Protein AF-A0A371Z0P7-F1 (afdb_monomer_lite)

pLDDT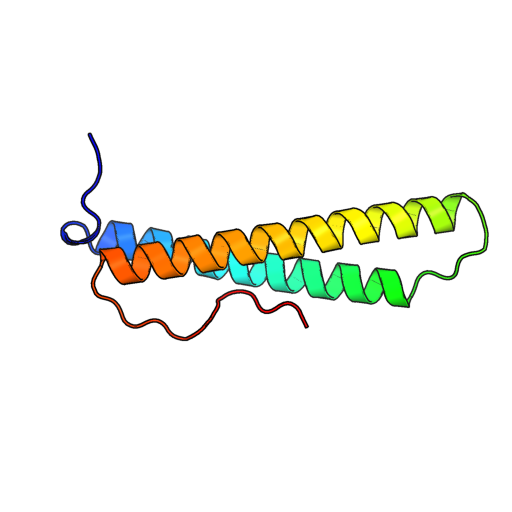: mean 90.89, std 9.19, range [51.44, 97.94]

Foldseek 3Di:
DDDQCLVVVVVLVVLLVVLLVLLVVLQVLLVVLVVLLVPQDPDDPVSVVSNVVSVVSNVVSVVVQVVSQVSNVVSCVSNVHDDPDGSHDRD

Sequence (91 aa):
AGVNLASAPESAAGVISGLEAAGGGLSTAISQTGANLEAIVPGNAASMSTLAQNAQLHSAAVTSGALVNRAYANTITATDGAQDGPLVTAR

Secondary structure (DSSP, 8-state):
----GGG-HHHHHHHHHHHHHHHHHHHHHHHHHHHHHHH----SHHHHHHHHHHHHHHHHHHHHHHHHHHHHHHHHHHTTPPP-S-S----

Structure (mmCIF, N/CA/C/O backbone):
data_AF-A0A371Z0P7-F1
#
_entry.id   AF-A0A371Z0P7-F1
#
loop_
_atom_site.group_PDB
_atom_site.id
_atom_site.type_symbol
_atom_site.label_atom_id
_atom_site.label_alt_id
_atom_site.label_comp_id
_atom_site.label_asym_id
_atom_site.label_entity_id
_atom_site.label_seq_id
_atom_site.pdbx_PDB_ins_code
_atom_site.Cartn_x
_atom_site.Cartn_y
_atom_site.Cartn_z
_atom_site.occupancy
_atom_site.B_iso_or_equiv
_atom_site.auth_seq_id
_atom_site.auth_comp_id
_atom_site.auth_asym_id
_atom_site.auth_atom_id
_atom_site.pdbx_PDB_model_num
ATOM 1 N N . ALA A 1 1 ? -1.215 11.916 -28.327 1.00 51.44 1 ALA A N 1
ATOM 2 C CA . ALA A 1 1 ? -0.315 10.868 -28.849 1.00 51.44 1 ALA A CA 1
ATOM 3 C C . ALA A 1 1 ? 0.053 9.943 -27.696 1.00 51.44 1 ALA A C 1
ATOM 5 O O . ALA A 1 1 ? 0.245 10.452 -26.598 1.00 51.44 1 ALA A O 1
ATOM 6 N N . GLY A 1 2 ? 0.076 8.624 -27.905 1.00 60.66 2 GLY A N 1
ATOM 7 C CA . GLY A 1 2 ? 0.583 7.685 -26.898 1.00 60.66 2 GLY A CA 1
ATOM 8 C C . GLY A 1 2 ? 2.109 7.751 -26.833 1.00 60.66 2 GLY A C 1
ATOM 9 O O . GLY A 1 2 ? 2.752 7.944 -27.863 1.00 60.66 2 GLY A O 1
ATOM 10 N N . VAL A 1 3 ? 2.680 7.632 -25.636 1.00 68.94 3 VAL A N 1
ATOM 11 C CA . VAL A 1 3 ? 4.134 7.584 -25.427 1.00 68.94 3 VAL A CA 1
ATOM 12 C C . VAL A 1 3 ? 4.585 6.133 -25.554 1.00 68.94 3 VAL A C 1
ATOM 14 O O . VAL A 1 3 ? 4.061 5.268 -24.854 1.00 68.94 3 VAL A O 1
ATOM 17 N N . ASN A 1 4 ? 5.543 5.852 -26.437 1.00 76.50 4 ASN A N 1
ATOM 18 C CA . ASN A 1 4 ? 6.192 4.547 -26.471 1.00 76.50 4 ASN A CA 1
ATOM 19 C C . ASN A 1 4 ? 7.333 4.539 -25.441 1.00 76.50 4 ASN A C 1
ATOM 21 O O . ASN A 1 4 ? 8.417 5.061 -25.706 1.00 76.50 4 ASN A O 1
ATOM 25 N N . LEU A 1 5 ? 7.069 3.965 -24.266 1.00 76.50 5 LEU A N 1
ATOM 26 C CA . LEU A 1 5 ? 8.014 3.899 -23.144 1.00 76.50 5 LEU A CA 1
ATOM 27 C C . LEU A 1 5 ? 9.330 3.195 -23.515 1.00 76.50 5 LEU A C 1
ATOM 29 O O . LEU A 1 5 ? 10.381 3.633 -23.057 1.00 76.50 5 LEU A O 1
ATOM 33 N N . ALA A 1 6 ? 9.305 2.206 -24.417 1.00 77.06 6 ALA A N 1
ATOM 34 C CA . ALA A 1 6 ? 10.517 1.546 -24.918 1.00 77.06 6 ALA A CA 1
ATOM 35 C C . ALA A 1 6 ? 11.462 2.508 -25.661 1.00 77.06 6 ALA A C 1
ATOM 37 O O . ALA A 1 6 ? 12.672 2.313 -25.686 1.00 77.06 6 ALA A O 1
ATOM 38 N N . SER A 1 7 ? 10.914 3.567 -26.263 1.00 80.31 7 SER A N 1
ATOM 39 C CA . SER A 1 7 ? 11.685 4.609 -26.955 1.00 80.31 7 SER A CA 1
ATOM 40 C C . SER A 1 7 ? 11.974 5.846 -26.093 1.00 80.31 7 SER A C 1
ATOM 42 O O . SER A 1 7 ? 12.552 6.807 -26.592 1.00 80.31 7 SER A O 1
ATOM 44 N N . ALA A 1 8 ? 11.564 5.841 -24.820 1.00 83.06 8 ALA A N 1
ATOM 45 C CA . ALA A 1 8 ? 11.665 6.978 -23.902 1.00 83.06 8 ALA A CA 1
ATOM 46 C C . ALA A 1 8 ? 12.197 6.536 -22.518 1.00 83.06 8 ALA A C 1
ATOM 48 O O . ALA A 1 8 ? 11.460 6.582 -21.526 1.00 83.06 8 ALA A O 1
ATOM 49 N N . PRO A 1 9 ? 13.474 6.117 -22.431 1.00 79.88 9 PRO A N 1
ATOM 50 C CA . PRO A 1 9 ? 14.038 5.489 -21.232 1.00 79.88 9 PRO A CA 1
ATOM 51 C C . PRO A 1 9 ? 14.003 6.397 -19.995 1.00 79.88 9 PRO A C 1
ATOM 53 O O . PRO A 1 9 ? 13.710 5.931 -18.898 1.00 79.88 9 PRO A O 1
ATOM 56 N N . GLU A 1 10 ? 14.219 7.703 -20.160 1.00 84.19 10 GLU A N 1
ATOM 57 C CA . GLU A 1 10 ? 14.184 8.658 -19.042 1.00 84.19 10 GLU A CA 1
ATOM 58 C C . GLU A 1 10 ? 12.770 8.829 -18.470 1.00 84.19 10 GLU A C 1
ATOM 60 O O . GLU A 1 10 ? 12.580 8.894 -17.255 1.00 84.19 10 GLU A O 1
ATOM 65 N N . SER A 1 11 ? 11.750 8.842 -19.338 1.00 85.00 11 SER A N 1
ATOM 66 C CA . SER A 1 11 ? 10.349 8.899 -18.906 1.00 85.00 11 SER A CA 1
ATOM 67 C C . SER A 1 11 ? 9.942 7.626 -18.169 1.00 85.00 11 SER A C 1
ATOM 69 O O . SER A 1 11 ? 9.255 7.701 -17.153 1.00 85.00 11 SER A O 1
ATOM 71 N N . ALA A 1 12 ? 10.392 6.463 -18.644 1.00 87.38 12 ALA A N 1
ATOM 72 C CA . ALA A 1 12 ? 10.142 5.201 -17.966 1.00 87.38 12 ALA A CA 1
ATOM 73 C C . ALA A 1 12 ? 10.825 5.123 -16.594 1.00 87.38 12 ALA A C 1
ATOM 75 O O . ALA A 1 12 ? 10.188 4.709 -15.628 1.00 87.38 12 ALA A O 1
ATOM 76 N N . ALA A 1 13 ? 12.077 5.577 -16.485 1.00 89.00 13 ALA A N 1
ATOM 77 C CA . ALA A 1 13 ? 12.791 5.638 -15.212 1.00 89.00 13 ALA A CA 1
ATOM 78 C C . ALA A 1 13 ? 12.072 6.543 -14.197 1.00 89.00 13 ALA A C 1
ATOM 80 O O . ALA A 1 13 ? 11.917 6.170 -13.035 1.00 89.00 13 ALA A O 1
ATOM 81 N N . GLY A 1 14 ? 11.559 7.697 -14.639 1.00 91.31 14 GLY A N 1
ATOM 82 C CA . GLY A 1 14 ? 10.759 8.584 -13.792 1.00 91.31 14 GLY A CA 1
ATOM 83 C C . GLY A 1 14 ? 9.455 7.941 -13.309 1.00 91.31 14 GLY A C 1
ATOM 84 O O . GLY A 1 14 ? 9.104 8.065 -12.136 1.00 91.31 14 GLY A O 1
ATOM 85 N N . VAL A 1 15 ? 8.755 7.211 -14.185 1.00 92.25 15 VAL A N 1
ATOM 86 C CA . VAL A 1 15 ? 7.547 6.453 -13.812 1.00 92.25 15 VAL A CA 1
ATOM 87 C C . VAL A 1 15 ? 7.879 5.363 -12.796 1.00 92.25 15 VAL A C 1
ATOM 89 O O . VAL A 1 15 ? 7.185 5.257 -11.788 1.00 92.25 15 VAL A O 1
ATO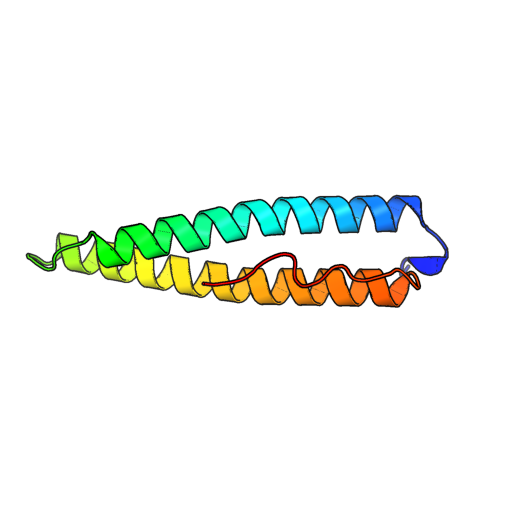M 92 N N . ILE A 1 16 ? 8.947 4.592 -13.023 1.00 92.81 16 ILE A N 1
ATOM 93 C CA . ILE A 1 16 ? 9.414 3.555 -12.094 1.00 92.81 16 ILE A CA 1
ATOM 94 C C . ILE A 1 16 ? 9.706 4.160 -10.720 1.00 92.81 16 ILE A C 1
ATOM 96 O O . ILE A 1 16 ? 9.126 3.711 -9.736 1.00 92.81 16 ILE A O 1
ATOM 100 N N . SER A 1 17 ? 10.499 5.231 -10.658 1.00 93.62 17 SER A N 1
ATOM 101 C CA . SER A 1 17 ? 10.843 5.887 -9.393 1.00 93.62 17 SER A CA 1
ATOM 102 C C . SER A 1 17 ? 9.608 6.421 -8.655 1.00 93.62 17 SER A C 1
ATOM 104 O O . SER A 1 17 ? 9.486 6.282 -7.437 1.00 93.62 17 SER A O 1
ATOM 106 N N . GLY A 1 18 ? 8.636 6.975 -9.388 1.00 95.56 18 GLY A N 1
ATOM 107 C CA . GLY A 1 18 ? 7.360 7.402 -8.815 1.00 95.56 18 GLY A CA 1
ATOM 108 C C . GLY A 1 18 ? 6.540 6.240 -8.244 1.00 95.56 18 GLY A C 1
ATOM 109 O O . GLY A 1 18 ? 5.951 6.371 -7.170 1.00 95.56 18 GLY A O 1
ATOM 110 N N . LEU A 1 19 ? 6.520 5.095 -8.930 1.00 95.56 19 LEU A N 1
ATOM 111 C CA . LEU A 1 19 ? 5.844 3.884 -8.460 1.00 95.56 19 LEU A CA 1
ATOM 112 C C . LEU A 1 19 ? 6.541 3.282 -7.235 1.00 95.56 19 LEU A C 1
ATOM 114 O O . LEU A 1 19 ? 5.848 2.868 -6.310 1.00 95.56 19 LEU A O 1
ATOM 118 N N . GLU A 1 20 ? 7.874 3.278 -7.186 1.00 95.12 20 GLU A N 1
ATOM 119 C CA . GLU A 1 20 ? 8.660 2.844 -6.022 1.00 95.12 20 GLU A CA 1
ATOM 120 C C . GLU A 1 20 ? 8.362 3.710 -4.793 1.00 95.12 20 GLU A C 1
ATOM 122 O O . GLU A 1 20 ? 8.064 3.184 -3.717 1.00 95.12 20 GLU A O 1
ATOM 127 N N . ALA A 1 21 ? 8.347 5.037 -4.955 1.00 96.56 21 ALA A N 1
ATOM 128 C CA . ALA A 1 21 ? 7.998 5.965 -3.881 1.00 96.56 21 ALA A CA 1
ATOM 129 C C . ALA A 1 21 ? 6.551 5.768 -3.396 1.00 96.56 21 ALA A C 1
ATOM 131 O O . ALA A 1 21 ? 6.295 5.719 -2.188 1.00 96.56 21 ALA A O 1
ATOM 132 N N . ALA A 1 22 ? 5.603 5.605 -4.326 1.00 96.62 22 ALA A N 1
ATOM 133 C CA . ALA A 1 22 ? 4.215 5.293 -3.996 1.00 96.62 22 ALA A CA 1
ATOM 134 C C . ALA A 1 22 ? 4.096 3.946 -3.267 1.00 96.62 22 ALA A C 1
ATOM 136 O O . ALA A 1 22 ? 3.351 3.838 -2.292 1.00 96.62 22 ALA A O 1
ATOM 137 N N . GLY A 1 23 ? 4.855 2.938 -3.702 1.00 96.00 23 GLY A N 1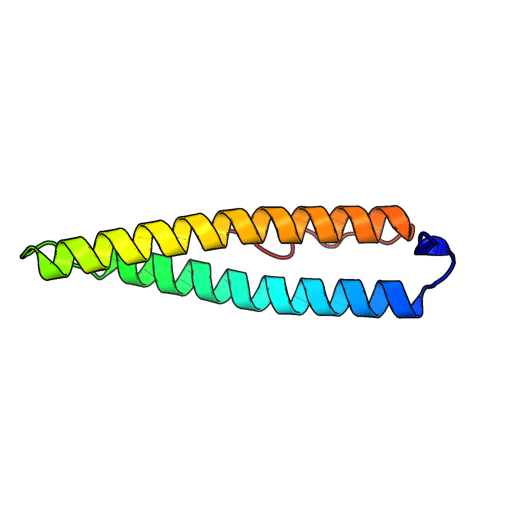
ATOM 138 C CA . GLY A 1 23 ? 4.905 1.623 -3.080 1.00 96.00 23 GLY A CA 1
ATOM 139 C C . GLY A 1 23 ? 5.408 1.681 -1.639 1.00 96.00 23 GLY A C 1
ATOM 140 O O . GLY A 1 23 ? 4.750 1.156 -0.740 1.00 96.00 23 GLY A O 1
ATOM 141 N N . GLY A 1 24 ? 6.500 2.408 -1.390 1.00 95.38 24 GLY A N 1
ATOM 142 C CA . GLY A 1 24 ? 7.009 2.649 -0.038 1.00 95.38 24 GLY A CA 1
ATOM 143 C C . GLY A 1 24 ? 5.964 3.304 0.871 1.00 95.38 24 GLY A C 1
ATOM 144 O O . GLY A 1 24 ? 5.682 2.798 1.957 1.00 95.38 24 GLY A O 1
ATOM 145 N N . GLY A 1 25 ? 5.317 4.376 0.399 1.00 96.44 25 GLY A N 1
ATOM 146 C CA . GLY A 1 25 ? 4.266 5.067 1.154 1.00 96.44 25 GLY A CA 1
ATOM 147 C C . GLY A 1 25 ? 3.048 4.184 1.455 1.00 96.44 25 GLY A C 1
ATOM 148 O O . GLY A 1 25 ? 2.538 4.185 2.577 1.00 96.44 25 GLY A O 1
ATOM 149 N N . LEU A 1 26 ? 2.604 3.380 0.484 1.00 96.81 26 LEU A N 1
ATOM 150 C CA . LEU A 1 26 ? 1.506 2.430 0.673 1.00 96.81 26 LEU A CA 1
ATOM 151 C C . LEU A 1 26 ? 1.879 1.314 1.649 1.00 96.81 26 LEU A C 1
ATOM 153 O O . LEU A 1 26 ? 1.063 0.970 2.499 1.00 96.81 26 LEU A O 1
ATOM 157 N N . SER A 1 27 ? 3.104 0.789 1.587 1.00 96.31 27 SER A N 1
ATOM 158 C CA . SER A 1 27 ? 3.578 -0.206 2.550 1.00 96.31 27 SER A CA 1
ATOM 159 C C . SER A 1 27 ? 3.561 0.349 3.977 1.00 96.31 27 SER A C 1
ATOM 161 O O . SER A 1 27 ? 3.119 -0.344 4.891 1.00 96.31 27 SER A O 1
ATOM 163 N N . THR A 1 28 ? 3.968 1.607 4.179 1.00 95.75 28 THR A N 1
ATOM 164 C CA . THR A 1 28 ? 3.851 2.280 5.481 1.00 95.75 28 THR A CA 1
ATOM 165 C C . THR A 1 28 ? 2.394 2.405 5.927 1.00 95.75 28 THR A C 1
ATOM 167 O O . THR A 1 28 ? 2.081 2.102 7.078 1.00 95.75 28 THR A O 1
ATOM 170 N N . ALA A 1 29 ? 1.490 2.816 5.033 1.00 96.00 29 ALA A N 1
ATOM 171 C CA . ALA A 1 29 ? 0.071 2.958 5.353 1.00 96.00 29 ALA A CA 1
ATOM 172 C C . ALA A 1 29 ? -0.582 1.617 5.733 1.00 96.00 29 ALA A C 1
ATOM 174 O O . ALA A 1 29 ? -1.342 1.561 6.701 1.00 96.00 29 ALA A O 1
ATOM 175 N N . ILE A 1 30 ? -0.263 0.534 5.016 1.00 96.81 30 ILE A N 1
ATOM 176 C CA . ILE A 1 30 ? -0.738 -0.825 5.319 1.00 96.81 30 ILE A CA 1
ATOM 177 C C . ILE A 1 30 ? -0.276 -1.236 6.719 1.00 96.81 30 ILE A C 1
ATOM 179 O O . ILE A 1 30 ? -1.116 -1.598 7.542 1.00 96.81 30 ILE A O 1
ATOM 183 N N . SER A 1 31 ? 1.019 -1.101 7.020 1.00 96.38 31 SER A N 1
ATOM 184 C CA . SER A 1 31 ? 1.568 -1.454 8.334 1.00 96.38 31 SER A CA 1
ATOM 185 C C . SER A 1 31 ? 0.941 -0.639 9.464 1.00 96.38 31 SER A C 1
ATOM 187 O O . SER A 1 31 ? 0.538 -1.198 10.480 1.00 96.38 31 SER A O 1
ATOM 189 N N . GLN A 1 32 ? 0.812 0.680 9.293 1.00 96.12 32 GLN A N 1
ATOM 190 C CA . GLN A 1 32 ? 0.255 1.545 10.334 1.00 96.12 32 GLN A CA 1
ATOM 191 C C . GLN A 1 32 ? -1.226 1.253 10.587 1.00 96.12 32 GLN A C 1
ATOM 193 O O . GLN A 1 32 ? -1.661 1.202 11.735 1.00 96.12 32 GLN A O 1
ATOM 198 N N . THR A 1 33 ? -2.011 1.067 9.526 1.00 95.56 33 THR A N 1
ATOM 199 C CA . THR A 1 33 ? -3.435 0.740 9.669 1.00 95.56 33 THR A CA 1
ATOM 200 C C . THR A 1 33 ? -3.634 -0.660 10.244 1.00 95.56 33 THR A C 1
ATOM 202 O O . THR A 1 33 ? -4.513 -0.823 11.081 1.00 95.56 33 THR A O 1
ATOM 205 N N . GLY A 1 34 ? -2.789 -1.636 9.890 1.00 95.69 34 GLY A N 1
ATOM 206 C CA . GLY A 1 34 ? -2.772 -2.964 10.513 1.00 95.69 34 GLY A CA 1
ATOM 207 C C . GLY A 1 34 ? -2.491 -2.891 12.016 1.00 95.69 34 GLY A C 1
ATOM 208 O O . GLY A 1 34 ? -3.292 -3.366 12.816 1.00 95.69 34 GLY A O 1
ATOM 209 N N . ALA A 1 35 ? -1.435 -2.177 12.414 1.00 96.00 35 ALA A N 1
ATOM 210 C CA . ALA A 1 35 ? -1.116 -1.959 13.826 1.00 96.00 35 ALA A CA 1
ATOM 211 C C . ALA A 1 35 ? -2.254 -1.252 14.585 1.00 96.00 35 ALA A C 1
ATOM 213 O O . ALA A 1 35 ? -2.572 -1.609 15.718 1.00 96.00 35 ALA A O 1
ATOM 214 N N . ASN A 1 36 ? -2.915 -0.270 13.962 1.00 95.00 36 ASN A N 1
ATOM 215 C CA . ASN A 1 36 ? -4.073 0.393 14.562 1.00 95.00 36 ASN A CA 1
ATOM 216 C C . ASN A 1 36 ? -5.250 -0.575 14.758 1.00 95.00 36 ASN A C 1
ATOM 218 O O . ASN A 1 36 ? -5.914 -0.514 15.791 1.00 95.00 36 ASN A O 1
ATOM 222 N N . LEU A 1 37 ? -5.520 -1.456 13.789 1.00 95.88 37 LEU A N 1
ATOM 223 C CA . LEU A 1 37 ? -6.578 -2.466 13.890 1.00 95.88 37 LEU A CA 1
ATOM 224 C C . LEU A 1 37 ? -6.334 -3.435 15.050 1.00 95.88 37 LEU A C 1
ATOM 226 O O . LEU A 1 37 ? -7.279 -3.779 15.754 1.00 95.88 37 LEU A O 1
ATOM 230 N N . GLU A 1 38 ? -5.082 -3.834 15.268 1.00 95.50 38 GLU A N 1
ATOM 231 C CA . GLU A 1 38 ? -4.690 -4.707 16.379 1.00 95.50 38 GLU A CA 1
ATOM 232 C C . GLU A 1 38 ? -4.757 -3.999 17.741 1.00 95.50 38 GLU A C 1
ATOM 234 O O . GLU A 1 38 ? -5.077 -4.622 18.752 1.00 95.50 38 GLU A O 1
ATOM 239 N N . ALA A 1 39 ? -4.477 -2.693 17.781 1.00 95.38 39 ALA A N 1
ATOM 240 C CA . ALA A 1 39 ? -4.418 -1.919 19.019 1.00 95.38 39 ALA A CA 1
ATOM 241 C C . ALA A 1 39 ? -5.784 -1.400 19.512 1.00 95.38 39 ALA A C 1
ATOM 243 O O . ALA A 1 39 ? -5.940 -1.115 20.703 1.00 95.38 39 ALA A O 1
ATOM 244 N N . ILE A 1 40 ? -6.774 -1.222 18.629 1.00 94.75 40 ILE A N 1
ATOM 245 C CA . ILE A 1 40 ? -8.082 -0.668 19.008 1.00 94.75 40 ILE A CA 1
ATOM 246 C C . ILE A 1 40 ? -8.918 -1.722 19.740 1.00 94.75 40 ILE A C 1
ATOM 248 O O . ILE A 1 40 ? -9.391 -2.690 19.150 1.00 94.75 40 ILE A O 1
ATOM 252 N N . VAL A 1 41 ? -9.195 -1.468 21.022 1.00 94.56 41 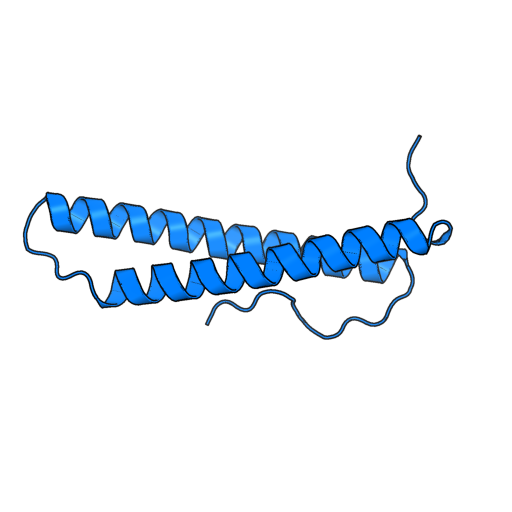VAL A N 1
ATOM 253 C CA . VAL A 1 41 ? -10.126 -2.275 21.820 1.00 94.56 41 VAL A CA 1
ATOM 254 C C . VAL A 1 41 ? -11.564 -1.756 21.642 1.00 94.56 41 VAL A C 1
ATOM 256 O O . VAL A 1 41 ? -11.836 -0.594 21.966 1.00 94.56 41 VAL A O 1
ATOM 259 N N . PRO A 1 42 ? -12.512 -2.590 21.175 1.00 90.75 42 PRO A N 1
ATOM 260 C CA . PRO A 1 42 ? -13.927 -2.234 21.087 1.00 90.75 42 PRO A CA 1
ATOM 261 C C . PRO A 1 42 ? -14.535 -2.024 22.478 1.00 90.75 42 PRO A C 1
ATOM 263 O O . PRO A 1 42 ? -14.780 -2.983 23.204 1.00 90.75 42 PRO A O 1
ATOM 266 N N . GLY A 1 43 ? -14.798 -0.775 22.859 1.00 94.50 43 GLY A N 1
ATOM 267 C CA . GLY A 1 43 ? -15.406 -0.451 24.160 1.00 94.50 43 GLY A CA 1
ATOM 268 C C . GLY A 1 43 ? -16.621 0.470 24.081 1.00 94.50 43 GLY A C 1
ATOM 269 O O . GLY A 1 43 ? -17.395 0.567 25.027 1.00 94.50 43 GLY A O 1
ATOM 270 N N . ASN A 1 44 ? -16.794 1.170 22.961 1.00 94.25 44 ASN A N 1
ATOM 271 C CA . ASN A 1 44 ? -17.891 2.104 22.720 1.00 94.25 44 ASN A CA 1
ATOM 272 C C . ASN A 1 44 ? -18.038 2.420 21.220 1.00 94.25 44 ASN A C 1
ATOM 274 O O . ASN A 1 44 ? -17.194 2.056 20.396 1.00 94.25 44 ASN A O 1
ATOM 278 N N . ALA A 1 45 ? -19.096 3.151 20.864 1.00 96.12 45 ALA A N 1
ATOM 279 C CA . ALA A 1 45 ? -19.379 3.524 19.479 1.00 96.12 45 ALA A CA 1
ATOM 280 C C . ALA A 1 45 ? -18.231 4.301 18.801 1.00 96.12 45 ALA A C 1
ATOM 282 O O . ALA A 1 45 ? -17.976 4.096 17.616 1.00 96.12 45 ALA A O 1
ATOM 283 N N . ALA A 1 46 ? -17.497 5.141 19.542 1.00 95.81 46 ALA A N 1
ATOM 284 C CA . ALA A 1 46 ? -16.365 5.883 18.989 1.00 95.81 46 ALA A CA 1
ATOM 285 C C . ALA A 1 46 ? -15.206 4.945 18.617 1.00 95.81 46 ALA A C 1
ATOM 287 O O . ALA A 1 46 ? -14.719 5.000 17.491 1.00 95.81 46 ALA A O 1
ATOM 288 N N . SER A 1 47 ? -14.828 4.020 19.508 1.00 95.50 47 SER A N 1
ATOM 289 C CA . SER A 1 47 ? -13.800 3.007 19.217 1.00 95.50 47 SER A CA 1
ATOM 290 C C . SER A 1 47 ? -14.173 2.126 18.020 1.00 95.50 47 SER A C 1
ATOM 292 O O . SER A 1 47 ? -13.319 1.823 17.192 1.00 95.50 47 SER A O 1
ATOM 294 N N . MET A 1 48 ? -15.459 1.793 17.864 1.00 95.56 48 MET A N 1
ATOM 295 C CA . MET A 1 48 ? -15.943 1.021 16.718 1.00 95.56 48 MET A CA 1
ATOM 296 C C . MET A 1 48 ? -15.899 1.804 15.410 1.00 95.56 48 MET A C 1
ATOM 298 O O . MET A 1 48 ? -15.496 1.256 14.386 1.00 95.56 48 MET A O 1
ATOM 302 N N . SER A 1 49 ? -16.247 3.091 15.442 1.00 96.81 49 SER A N 1
ATOM 303 C CA . SER A 1 49 ? -16.102 3.978 14.286 1.00 96.81 49 SER A CA 1
ATOM 304 C C . SER A 1 49 ? -14.638 4.105 13.855 1.00 96.81 49 SER A C 1
ATOM 306 O O . SER A 1 49 ? -14.332 4.014 12.667 1.00 96.81 49 SER A O 1
ATOM 308 N N . THR A 1 50 ? -13.711 4.254 14.805 1.00 95.94 50 THR A N 1
ATOM 309 C CA . THR A 1 50 ? -12.271 4.313 14.512 1.00 95.94 50 THR A CA 1
ATOM 310 C C . THR A 1 50 ? -11.753 2.993 13.943 1.00 95.94 50 THR A C 1
ATOM 312 O O . THR A 1 50 ? -10.976 3.012 12.986 1.00 95.94 50 THR A O 1
ATOM 315 N N . LEU A 1 51 ? -12.199 1.850 14.479 1.00 96.38 51 LEU A N 1
ATOM 316 C CA . LEU A 1 51 ? -11.844 0.533 13.945 1.00 96.38 51 LEU A CA 1
ATOM 317 C C . LEU A 1 51 ? -12.327 0.381 12.498 1.00 96.38 51 LEU A C 1
ATOM 319 O O . LEU A 1 51 ? -11.546 0.019 11.622 1.00 96.38 51 LEU A O 1
ATOM 323 N N . ALA A 1 52 ? -13.591 0.720 12.229 1.00 96.69 52 ALA A N 1
ATOM 324 C CA . ALA A 1 52 ? -14.171 0.641 10.891 1.00 96.69 52 ALA A CA 1
ATOM 325 C C . ALA A 1 52 ? -13.423 1.532 9.888 1.00 96.69 52 ALA A C 1
ATOM 327 O O . ALA A 1 52 ? -13.116 1.093 8.781 1.00 96.69 52 ALA A O 1
ATOM 328 N N . GLN A 1 53 ? -13.069 2.758 10.283 1.00 97.25 53 GLN A N 1
ATOM 329 C CA . GLN A 1 53 ? -12.281 3.663 9.444 1.00 97.25 53 GLN A CA 1
ATOM 330 C C . GLN A 1 53 ? -10.886 3.101 9.141 1.00 97.25 53 GLN A C 1
ATOM 332 O O . GLN A 1 53 ? -10.476 3.106 7.982 1.00 97.25 53 GLN A O 1
ATOM 337 N N . ASN A 1 54 ? -10.176 2.554 10.137 1.00 96.81 54 ASN A N 1
ATOM 338 C CA . ASN A 1 54 ? -8.873 1.920 9.903 1.00 96.81 54 ASN A CA 1
ATOM 339 C C . ASN A 1 54 ? -8.990 0.688 9.000 1.00 96.81 54 ASN A C 1
ATOM 341 O O . ASN A 1 54 ? -8.141 0.501 8.137 1.00 96.81 54 ASN A O 1
ATOM 345 N N . ALA A 1 55 ? -10.057 -0.105 9.128 1.00 97.12 55 ALA A N 1
ATOM 346 C CA . ALA A 1 55 ? -10.280 -1.278 8.281 1.00 97.12 55 ALA A CA 1
ATOM 347 C C . ALA A 1 55 ? -10.510 -0.882 6.817 1.00 97.12 55 ALA A C 1
ATOM 349 O O . ALA A 1 55 ? -9.958 -1.499 5.905 1.00 97.12 55 ALA A O 1
ATOM 350 N N . GLN A 1 56 ? -11.291 0.177 6.585 1.00 97.94 56 GLN A N 1
ATOM 351 C CA . GLN A 1 56 ? -11.512 0.721 5.245 1.00 97.94 56 GLN A CA 1
ATOM 352 C C . GLN A 1 56 ? -10.223 1.290 4.646 1.00 97.94 56 GLN A C 1
ATOM 354 O O . GLN A 1 56 ? -9.895 0.976 3.503 1.00 97.94 56 GLN A O 1
ATOM 359 N N . LEU A 1 57 ? -9.460 2.068 5.420 1.00 97.12 57 LEU A N 1
ATOM 360 C CA . LEU A 1 57 ? -8.171 2.604 4.978 1.00 97.12 57 LEU A CA 1
ATOM 361 C C . LEU A 1 57 ? -7.164 1.490 4.676 1.00 97.12 57 LEU A C 1
ATOM 363 O O . LEU A 1 57 ? -6.503 1.543 3.642 1.00 97.12 57 LEU A O 1
ATOM 367 N N . HIS A 1 58 ? -7.090 0.464 5.524 1.00 97.12 58 HIS A N 1
ATOM 368 C CA . HIS A 1 58 ? -6.231 -0.698 5.313 1.00 97.12 58 HIS A CA 1
ATOM 369 C C . HIS A 1 58 ? -6.577 -1.409 4.000 1.00 97.12 58 HIS A C 1
ATOM 371 O O . HIS A 1 58 ? -5.713 -1.615 3.150 1.00 97.12 58 HIS A O 1
ATOM 377 N N . SER A 1 59 ? -7.860 -1.711 3.780 1.00 97.38 59 SER A N 1
ATOM 378 C CA . SER A 1 59 ? -8.330 -2.360 2.552 1.00 97.38 59 SER A CA 1
ATOM 379 C C . SER A 1 59 ? -8.053 -1.518 1.299 1.00 97.38 59 SER A C 1
ATOM 381 O O . SER A 1 59 ? -7.586 -2.040 0.279 1.00 97.38 59 SER A O 1
ATOM 383 N N . ALA A 1 60 ? -8.271 -0.202 1.379 1.00 97.62 60 ALA A N 1
ATOM 384 C CA . ALA A 1 60 ? -7.971 0.723 0.292 1.00 97.62 60 ALA A CA 1
ATOM 385 C C . ALA A 1 60 ? -6.465 0.784 -0.009 1.00 97.62 60 ALA A C 1
ATOM 387 O O . ALA A 1 60 ? -6.073 0.786 -1.179 1.00 97.62 60 ALA A O 1
ATOM 388 N N . ALA A 1 61 ? -5.616 0.778 1.023 1.00 97.00 61 ALA A N 1
ATOM 389 C CA . ALA A 1 61 ? -4.164 0.783 0.877 1.00 97.00 61 ALA A CA 1
ATOM 390 C C . ALA A 1 61 ? -3.653 -0.517 0.235 1.00 97.00 61 ALA A C 1
ATOM 392 O O . ALA A 1 61 ? -2.883 -0.454 -0.721 1.00 97.00 61 ALA A O 1
ATOM 393 N N . VAL A 1 62 ? -4.146 -1.682 0.670 1.00 96.62 62 VAL A N 1
ATOM 394 C CA . VAL A 1 62 ? -3.820 -2.986 0.060 1.00 96.62 62 VAL A CA 1
ATOM 395 C C . VAL A 1 62 ? -4.237 -3.028 -1.412 1.00 96.62 62 VAL A C 1
ATOM 397 O O . VAL A 1 62 ? -3.446 -3.413 -2.275 1.00 96.62 62 VAL A O 1
ATOM 400 N N . THR A 1 63 ? -5.452 -2.569 -1.725 1.00 97.44 63 THR A N 1
ATOM 401 C CA . THR A 1 63 ? -5.952 -2.511 -3.109 1.00 97.44 63 THR A CA 1
ATOM 402 C C . THR A 1 63 ? -5.088 -1.592 -3.971 1.00 97.44 63 THR A C 1
ATOM 404 O O . THR A 1 63 ? -4.695 -1.956 -5.080 1.00 97.44 63 THR A O 1
ATOM 407 N N . SER A 1 64 ? -4.739 -0.417 -3.449 1.00 97.19 64 SER A N 1
ATOM 408 C CA . SER A 1 64 ? -3.858 0.535 -4.131 1.00 97.19 64 SER A CA 1
ATOM 409 C C . SER A 1 64 ? -2.459 -0.048 -4.345 1.00 97.19 64 SER A C 1
ATOM 411 O O . SER A 1 64 ? -1.890 0.111 -5.422 1.00 97.19 64 SER A O 1
ATOM 413 N N . GLY A 1 65 ? -1.935 -0.799 -3.372 1.00 96.88 65 GLY A N 1
ATOM 414 C CA . GLY A 1 65 ? -0.661 -1.511 -3.482 1.00 96.88 65 GLY A CA 1
ATOM 415 C C . GLY A 1 65 ? -0.656 -2.531 -4.618 1.00 96.88 65 GLY A C 1
ATOM 416 O O . GLY A 1 65 ? 0.277 -2.564 -5.417 1.00 96.88 65 GLY A O 1
ATOM 417 N N . ALA A 1 66 ? -1.736 -3.302 -4.769 1.00 96.12 66 ALA A N 1
ATOM 418 C CA . ALA A 1 66 ? -1.887 -4.229 -5.889 1.00 96.12 66 ALA A CA 1
ATOM 419 C C . ALA A 1 66 ? -1.912 -3.507 -7.251 1.00 96.12 66 ALA A C 1
ATOM 421 O O . ALA A 1 66 ? -1.327 -3.987 -8.225 1.00 96.12 66 ALA A O 1
ATOM 422 N N . LEU A 1 67 ? -2.549 -2.333 -7.326 1.00 96.94 67 LEU A N 1
ATOM 423 C CA . LEU A 1 67 ? -2.559 -1.511 -8.538 1.00 96.94 67 LEU A CA 1
ATOM 424 C C . LEU A 1 67 ? -1.168 -0.957 -8.872 1.00 96.94 67 LEU A C 1
ATOM 426 O O . LEU A 1 67 ? -0.781 -1.007 -10.040 1.00 96.94 67 LEU A O 1
ATOM 430 N N . VAL A 1 68 ? -0.409 -0.492 -7.874 1.00 96.81 68 VAL A N 1
ATOM 431 C CA . VAL A 1 68 ? 0.981 -0.030 -8.040 1.00 96.81 68 VAL A CA 1
ATOM 432 C C . VAL A 1 68 ? 1.881 -1.168 -8.513 1.00 96.81 68 VAL A C 1
ATOM 434 O O . VAL A 1 68 ? 2.598 -0.996 -9.495 1.00 96.81 68 VAL A O 1
ATOM 437 N N . ASN A 1 69 ? 1.775 -2.357 -7.914 1.00 96.12 69 ASN A N 1
ATOM 438 C CA . ASN A 1 69 ? 2.517 -3.540 -8.363 1.00 96.12 69 ASN A CA 1
ATOM 439 C C . ASN A 1 69 ? 2.219 -3.884 -9.825 1.00 96.12 69 ASN A C 1
ATOM 441 O O . ASN A 1 69 ? 3.133 -4.161 -10.599 1.00 96.12 69 ASN A O 1
ATOM 445 N N . ARG A 1 70 ? 0.945 -3.829 -10.230 1.00 95.62 70 ARG A N 1
ATOM 446 C CA . ARG A 1 70 ? 0.554 -4.072 -11.623 1.00 95.62 70 ARG A CA 1
ATOM 447 C C . ARG A 1 70 ? 1.097 -2.996 -12.564 1.00 95.62 70 ARG A C 1
ATOM 449 O O . ARG A 1 70 ? 1.571 -3.325 -13.645 1.00 95.62 70 ARG A O 1
ATOM 456 N N . ALA A 1 71 ? 1.029 -1.724 -12.177 1.00 94.38 71 ALA A N 1
ATOM 457 C CA . ALA A 1 71 ? 1.577 -0.627 -12.971 1.00 94.38 71 ALA A CA 1
ATOM 458 C C . ALA A 1 71 ? 3.100 -0.746 -13.133 1.00 94.38 71 ALA A C 1
ATOM 460 O O . ALA A 1 71 ? 3.620 -0.511 -14.224 1.00 94.38 71 ALA A O 1
ATOM 461 N N . TYR A 1 72 ? 3.798 -1.170 -12.080 1.00 94.19 72 TYR A N 1
ATOM 462 C CA . TYR A 1 72 ? 5.232 -1.427 -12.111 1.00 94.19 72 TYR A CA 1
ATOM 463 C C . TYR A 1 72 ? 5.571 -2.574 -13.063 1.00 94.19 72 TYR A C 1
ATOM 465 O O . TYR A 1 72 ? 6.329 -2.366 -14.005 1.00 94.19 72 TYR A O 1
ATOM 473 N N . ALA A 1 73 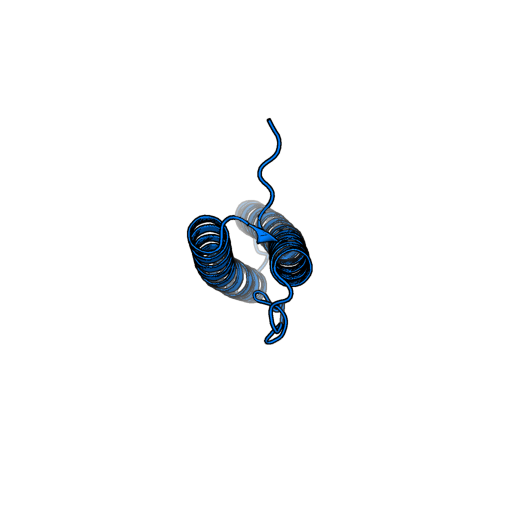? 4.915 -3.730 -12.918 1.00 93.56 73 ALA A N 1
ATOM 474 C CA . ALA A 1 73 ? 5.097 -4.871 -13.818 1.00 93.56 73 ALA A CA 1
ATOM 475 C C . ALA A 1 73 ? 4.825 -4.509 -15.291 1.00 93.56 73 ALA A C 1
ATOM 477 O O . ALA A 1 73 ? 5.593 -4.877 -16.182 1.00 93.56 73 ALA A O 1
ATOM 478 N N . ASN A 1 74 ? 3.770 -3.730 -15.556 1.00 92.56 74 ASN A N 1
ATOM 479 C CA . ASN A 1 74 ? 3.457 -3.247 -16.902 1.00 92.56 74 ASN A CA 1
ATOM 480 C C . ASN A 1 74 ? 4.546 -2.318 -17.453 1.00 92.56 74 ASN A C 1
ATOM 482 O O . ASN A 1 74 ? 4.876 -2.409 -18.631 1.00 92.56 74 ASN A O 1
ATOM 486 N N . THR A 1 75 ? 5.093 -1.428 -16.620 1.00 91.56 75 THR A N 1
ATOM 487 C CA . THR A 1 75 ? 6.150 -0.493 -17.034 1.00 91.56 75 THR A CA 1
ATOM 488 C C . THR A 1 75 ? 7.431 -1.252 -17.358 1.00 91.56 75 THR A C 1
ATOM 490 O O . THR A 1 75 ? 7.986 -1.049 -18.430 1.00 91.56 75 THR A O 1
ATOM 493 N N . ILE A 1 76 ? 7.831 -2.189 -16.494 1.00 90.94 76 ILE A N 1
ATOM 494 C CA . ILE A 1 76 ? 8.984 -3.070 -16.712 1.00 90.94 76 ILE A CA 1
ATOM 495 C C . ILE A 1 76 ? 8.819 -3.886 -18.000 1.00 90.94 76 ILE A C 1
ATOM 497 O O . ILE A 1 76 ? 9.727 -3.912 -18.826 1.00 90.94 76 ILE A O 1
ATOM 501 N N . THR A 1 77 ? 7.641 -4.479 -18.222 1.00 90.12 77 THR A N 1
ATOM 502 C CA . THR A 1 77 ? 7.332 -5.219 -19.459 1.00 90.12 77 THR A CA 1
ATOM 503 C C . THR A 1 77 ? 7.421 -4.317 -20.691 1.00 90.12 77 THR A C 1
ATOM 505 O O . THR A 1 77 ? 7.956 -4.718 -21.719 1.00 90.12 77 THR A O 1
ATOM 508 N N . ALA A 1 78 ? 6.917 -3.083 -20.602 1.00 89.25 78 ALA A N 1
ATOM 509 C CA . ALA A 1 78 ? 6.939 -2.130 -21.709 1.00 89.25 78 ALA A CA 1
ATOM 510 C C . ALA A 1 78 ? 8.349 -1.627 -22.058 1.00 89.25 78 ALA A C 1
ATOM 512 O O . ALA A 1 78 ? 8.539 -1.093 -23.149 1.00 89.25 78 ALA A O 1
ATOM 513 N N . THR A 1 79 ? 9.319 -1.769 -21.155 1.00 89.69 79 THR A N 1
ATOM 514 C CA . THR A 1 79 ? 10.706 -1.330 -21.356 1.00 89.69 79 THR A CA 1
ATOM 515 C C . THR A 1 79 ? 11.702 -2.475 -21.481 1.00 89.69 79 THR A C 1
ATOM 517 O O . THR A 1 79 ? 12.898 -2.206 -21.516 1.00 89.69 79 THR A O 1
ATOM 520 N N . ASP A 1 80 ? 11.233 -3.725 -21.511 1.00 84.25 80 ASP A N 1
ATOM 521 C CA . ASP A 1 80 ? 12.088 -4.922 -21.470 1.00 84.25 80 ASP A CA 1
ATOM 522 C C . ASP A 1 80 ? 13.039 -4.931 -20.248 1.00 84.25 80 ASP A C 1
ATOM 524 O O . ASP A 1 80 ? 14.191 -5.354 -20.304 1.00 84.25 80 ASP A O 1
ATOM 528 N N . GLY A 1 81 ? 12.570 -4.384 -19.121 1.00 81.06 81 GLY A N 1
ATOM 529 C CA . GLY A 1 81 ? 13.338 -4.317 -17.880 1.00 81.06 81 GLY A CA 1
ATOM 530 C C . GLY A 1 81 ? 13.308 -5.631 -17.093 1.00 81.06 81 GLY A C 1
ATOM 531 O O . GLY A 1 81 ? 12.476 -6.507 -17.328 1.00 81.06 81 GLY A O 1
ATOM 532 N N . ALA A 1 82 ? 14.170 -5.739 -16.082 1.00 81.81 82 ALA A N 1
ATOM 533 C CA . ALA A 1 82 ? 14.101 -6.815 -15.095 1.00 81.81 82 ALA A CA 1
ATOM 534 C C . ALA A 1 82 ? 13.215 -6.400 -13.909 1.00 81.81 82 ALA A C 1
ATOM 536 O O . ALA A 1 82 ? 13.356 -5.295 -13.387 1.00 81.81 82 ALA A O 1
ATOM 537 N N . GLN A 1 83 ? 12.310 -7.282 -13.477 1.00 80.50 83 GLN A N 1
ATOM 538 C CA . GLN A 1 83 ? 11.454 -7.047 -12.312 1.00 80.50 83 GLN A CA 1
ATOM 539 C C . GLN A 1 83 ? 12.089 -7.646 -11.052 1.00 80.50 83 GLN A C 1
ATOM 541 O O . GLN A 1 83 ? 12.335 -8.851 -11.016 1.00 80.50 83 GLN A O 1
ATOM 546 N N . ASP A 1 84 ? 12.262 -6.844 -9.999 1.00 80.00 84 ASP A N 1
ATOM 547 C CA . ASP A 1 84 ? 12.814 -7.287 -8.708 1.00 80.00 84 ASP A CA 1
ATOM 548 C C . ASP A 1 84 ? 11.709 -7.452 -7.644 1.00 80.00 84 ASP A C 1
ATOM 550 O O . ASP A 1 84 ? 11.680 -6.813 -6.595 1.00 80.00 84 ASP A O 1
ATOM 554 N N . GLY A 1 85 ? 10.717 -8.291 -7.968 1.00 86.25 85 GLY A N 1
ATOM 555 C CA . GLY A 1 85 ? 9.565 -8.560 -7.100 1.00 86.25 85 GLY A CA 1
ATOM 556 C C . GLY A 1 85 ? 8.496 -7.451 -7.067 1.00 86.25 85 GLY A C 1
ATOM 557 O O . GLY A 1 85 ? 8.511 -6.529 -7.885 1.00 86.25 85 GLY A O 1
ATOM 558 N N . PRO A 1 86 ? 7.477 -7.586 -6.196 1.00 90.25 86 PRO A N 1
ATOM 559 C CA . PRO A 1 86 ? 6.452 -6.563 -6.006 1.00 90.25 86 PRO A CA 1
ATOM 560 C C . PRO A 1 86 ? 6.964 -5.403 -5.139 1.00 90.25 86 PRO A C 1
ATOM 562 O O . PRO A 1 86 ? 7.614 -5.624 -4.121 1.00 90.25 86 PRO A O 1
ATOM 565 N N . LEU A 1 87 ? 6.587 -4.171 -5.490 1.00 93.06 87 LEU A N 1
ATOM 566 C CA . LEU A 1 87 ? 6.922 -2.964 -4.720 1.00 93.06 87 LEU A CA 1
ATOM 567 C C . LEU A 1 87 ? 6.201 -2.901 -3.368 1.00 93.06 87 LEU A C 1
ATOM 569 O O . LEU A 1 87 ? 6.728 -2.375 -2.393 1.00 93.06 87 LEU A O 1
ATOM 573 N N . VAL A 1 88 ? 4.973 -3.416 -3.313 1.00 93.19 88 VAL A N 1
ATOM 574 C CA . VAL A 1 88 ? 4.150 -3.466 -2.102 1.00 93.19 88 VAL A CA 1
ATOM 575 C C . VAL A 1 88 ? 3.851 -4.912 -1.761 1.00 93.19 88 VAL A C 1
ATOM 577 O O . VAL A 1 88 ? 3.306 -5.650 -2.583 1.00 93.19 88 VAL A O 1
ATOM 580 N N . THR A 1 89 ? 4.129 -5.299 -0.520 1.00 86.50 89 THR A N 1
ATOM 581 C CA . THR A 1 89 ? 3.730 -6.605 0.012 1.00 86.50 89 THR A CA 1
ATOM 582 C C . THR A 1 89 ? 2.863 -6.366 1.237 1.00 86.50 89 THR A C 1
ATOM 584 O O . THR A 1 89 ? 3.347 -5.843 2.237 1.00 86.50 89 THR A O 1
ATOM 587 N N . ALA A 1 90 ? 1.578 -6.712 1.157 1.00 67.25 90 ALA A N 1
ATOM 588 C CA . ALA A 1 90 ? 0.741 -6.761 2.348 1.00 67.25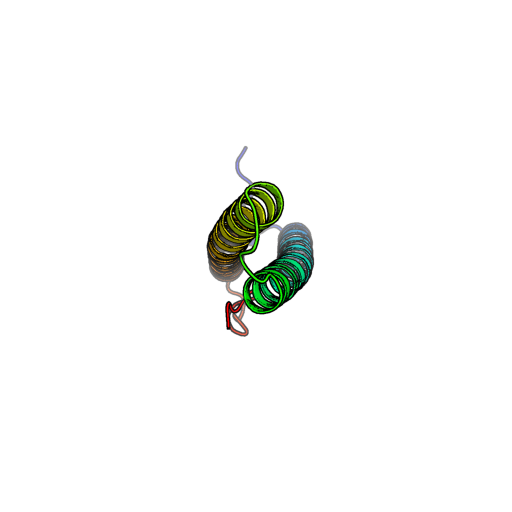 90 ALA A CA 1
ATOM 589 C C . ALA A 1 90 ? 1.174 -7.990 3.158 1.00 67.25 90 ALA A C 1
ATOM 591 O O . ALA A 1 90 ? 1.129 -9.109 2.641 1.00 67.25 90 ALA A O 1
ATOM 592 N N . ARG A 1 91 ? 1.670 -7.767 4.374 1.00 57.25 91 ARG A N 1
ATOM 593 C CA . ARG A 1 91 ? 1.911 -8.815 5.366 1.00 57.25 91 ARG A CA 1
ATOM 594 C C . ARG A 1 91 ? 0.846 -8.739 6.439 1.00 57.25 91 ARG A C 1
ATOM 596 O O . ARG A 1 91 ? 0.454 -7.596 6.758 1.00 57.25 91 ARG A O 1
#

Radius of gyration: 17.25 Å; chains: 1; bounding box: 34×20×53 Å

Organism: NCBI:txid2766577